Protein AF-A0A0G1Z3A8-F1 (afdb_monomer)

pLDDT: mean 78.62, std 14.17, range [42.78, 93.06]

Secondary structure (DSSP, 8-state):
-HHHHHHHHHHHHHHHHHHHHHHHHHSTTTT---------PPPPHHHHHHHHHHTT--HHHHHHHTT-S-THHHHHHTSTT---PPPHHHHHHHHHHHHHHS-TTTS-TT--HHHHHHHHHHHHHHGGG--

Solvent-accessible surface area (backbone atoms only — not comparable to full-atom values): 7775 Å² total; per-residue (Å²): 122,62,70,65,53,52,54,52,50,53,53,50,52,52,52,52,50,52,50,51,50,51,45,48,72,76,55,58,62,74,76,71,61,63,78,68,78,79,69,82,54,69,63,52,26,65,42,50,45,37,47,35,55,77,68,72,46,56,57,55,58,49,18,54,76,71,71,41,95,50,35,69,54,48,59,40,36,47,33,95,84,38,87,55,78,69,54,53,70,57,34,51,51,52,57,48,54,48,57,72,70,47,46,65,88,78,47,53,87,85,61,50,74,64,56,55,50,55,49,32,50,53,61,52,58,73,59,70,78,80,126

Radius of gyration: 22.79 Å; Cα contacts (8 Å, |Δi|>4): 88; chains: 1; bounding box: 36×79×33 Å

Organism: NCBI:txid1618448

Foldseek 3Di:
DVVVVVVVVVVVVVVVVVVVVVCCVVVVVPVPPPPQPLPLDWDALLLLVLLCVLLVHDLVVLCVQLVHPDSVLNVLRNDPPRPDTDDSSSLVVSLVSSLVSDDCVLPNPPDHSVSSSVSSVVSSVVVVPPD

Structure (mmCIF, N/CA/C/O backbone):
data_AF-A0A0G1Z3A8-F1
#
_entry.id   AF-A0A0G1Z3A8-F1
#
loop_
_atom_site.group_PDB
_atom_site.id
_atom_site.type_symbol
_atom_site.label_atom_id
_atom_site.label_alt_id
_atom_site.label_comp_id
_atom_site.label_asym_id
_atom_site.label_entity_id
_atom_site.label_seq_id
_atom_site.pdbx_PDB_ins_code
_atom_site.Cartn_x
_atom_site.Cartn_y
_atom_site.Cartn_z
_atom_site.occupancy
_atom_site.B_iso_or_equiv
_atom_site.auth_seq_id
_atom_site.auth_comp_id
_atom_site.auth_asym_id
_atom_site.auth_atom_id
_atom_site.pdbx_PDB_model_num
ATOM 1 N N . MET A 1 1 ? -11.407 -59.859 4.821 1.00 58.72 1 MET A N 1
ATOM 2 C CA . MET A 1 1 ? -10.513 -58.675 4.763 1.00 58.72 1 MET A CA 1
ATOM 3 C C . MET A 1 1 ? -11.295 -57.438 4.328 1.00 58.72 1 MET A C 1
ATOM 5 O O . MET A 1 1 ? -10.911 -56.336 4.693 1.00 58.72 1 MET A O 1
ATOM 9 N N . ASP A 1 2 ? -12.411 -57.636 3.625 1.00 67.75 2 ASP A N 1
ATOM 10 C CA . ASP A 1 2 ? -13.247 -56.589 3.036 1.00 67.75 2 ASP A CA 1
ATOM 11 C C . ASP A 1 2 ? -14.025 -55.746 4.060 1.00 67.75 2 ASP A C 1
ATOM 13 O O . ASP A 1 2 ? -14.062 -54.529 3.920 1.00 67.75 2 ASP A O 1
ATOM 17 N N . ASP A 1 3 ? -14.514 -56.329 5.160 1.00 70.62 3 ASP A N 1
ATOM 18 C CA . ASP A 1 3 ? -15.285 -55.575 6.171 1.00 70.62 3 ASP A CA 1
ATOM 19 C C . ASP A 1 3 ? -14.473 -54.465 6.863 1.00 70.62 3 ASP A C 1
ATOM 21 O O . ASP A 1 3 ? -14.992 -53.395 7.185 1.00 70.62 3 ASP A O 1
ATOM 25 N N . LEU A 1 4 ? -13.165 -54.680 7.044 1.00 75.25 4 LEU A N 1
ATOM 26 C CA . LEU A 1 4 ? -12.267 -53.676 7.623 1.00 75.25 4 LEU A CA 1
ATOM 27 C C . LEU A 1 4 ? -11.986 -52.529 6.643 1.00 75.25 4 LEU A C 1
ATOM 29 O O . LEU A 1 4 ? -11.748 -51.397 7.062 1.00 75.25 4 LEU A O 1
ATOM 33 N N . VAL A 1 5 ? -11.991 -52.820 5.341 1.00 76.69 5 VAL A N 1
ATOM 34 C CA . VAL A 1 5 ? -11.789 -51.816 4.290 1.00 76.69 5 VAL A CA 1
ATOM 35 C C . VAL A 1 5 ? -13.043 -50.959 4.145 1.00 76.69 5 VAL A C 1
ATOM 37 O O . VAL A 1 5 ? -12.922 -49.738 4.087 1.00 76.69 5 VAL A O 1
ATOM 40 N N . VAL A 1 6 ? -14.229 -51.572 4.185 1.00 78.69 6 VAL A N 1
ATOM 41 C CA . VAL A 1 6 ? -15.521 -50.870 4.120 1.00 78.69 6 VAL A CA 1
ATOM 42 C C . VAL A 1 6 ? -15.699 -49.938 5.321 1.00 78.69 6 VAL A C 1
ATOM 44 O O . VAL A 1 6 ? -15.944 -48.750 5.138 1.00 78.69 6 VAL A O 1
ATOM 47 N N . SER A 1 7 ? -15.425 -50.416 6.540 1.00 84.25 7 SER A N 1
ATOM 48 C CA . SER A 1 7 ? -15.525 -49.590 7.754 1.00 84.25 7 SER A CA 1
ATOM 49 C C . SER A 1 7 ? -14.572 -48.383 7.749 1.00 84.25 7 SER A C 1
ATOM 51 O O . SER A 1 7 ? -14.941 -47.283 8.176 1.00 84.25 7 SER A O 1
ATOM 53 N N . LYS A 1 8 ? -13.351 -48.545 7.219 1.00 85.62 8 LYS A N 1
ATOM 54 C CA . LYS A 1 8 ? -12.415 -47.422 7.046 1.00 85.62 8 LYS A CA 1
ATOM 55 C C . LYS A 1 8 ? -12.900 -46.428 5.994 1.00 85.62 8 LYS A C 1
ATOM 57 O O . LYS A 1 8 ? -12.698 -45.228 6.172 1.00 85.62 8 LYS A O 1
ATOM 62 N N . LEU A 1 9 ? -13.538 -46.911 4.929 1.00 85.19 9 LEU A N 1
ATOM 63 C CA . LEU A 1 9 ? -14.110 -46.064 3.887 1.00 85.19 9 LEU A CA 1
ATOM 64 C C . LEU A 1 9 ? -15.260 -45.206 4.431 1.00 85.19 9 LEU A C 1
ATOM 66 O O . LEU A 1 9 ? -15.280 -44.000 4.196 1.00 85.19 9 LEU A O 1
ATOM 70 N N . ASP A 1 10 ? -16.154 -45.802 5.222 1.00 89.12 10 ASP A N 1
ATOM 71 C CA . ASP A 1 10 ? -17.280 -45.099 5.851 1.00 89.12 10 ASP A CA 1
ATOM 72 C C . ASP A 1 10 ? -16.799 -44.040 6.850 1.00 89.12 10 ASP A C 1
ATOM 74 O O . ASP A 1 10 ? -17.316 -42.923 6.893 1.00 89.12 10 ASP A O 1
ATOM 78 N N . THR A 1 11 ? -15.743 -44.357 7.604 1.00 88.88 11 THR A N 1
ATOM 79 C CA . THR A 1 11 ? -15.127 -43.411 8.545 1.00 88.88 11 THR A CA 1
ATOM 80 C C . THR A 1 11 ? -14.519 -42.211 7.816 1.00 88.88 11 THR A C 1
ATOM 82 O O . THR A 1 11 ? -14.678 -41.071 8.249 1.00 88.88 11 THR A O 1
ATOM 85 N N . LEU A 1 12 ? -13.847 -42.444 6.684 1.00 88.38 12 LEU A N 1
ATOM 86 C CA . LEU A 1 12 ? -13.284 -41.366 5.868 1.00 88.38 12 LEU A CA 1
ATOM 87 C C . LEU A 1 12 ? -14.377 -40.514 5.214 1.00 88.38 12 LEU A C 1
ATOM 89 O O . LEU A 1 12 ? -14.249 -39.293 5.166 1.00 88.38 12 LEU A O 1
ATOM 93 N N . LEU A 1 13 ? -15.466 -41.132 4.750 1.00 89.56 13 LEU A N 1
ATOM 94 C CA . LEU A 1 13 ? -16.617 -40.414 4.198 1.00 89.56 13 LEU A CA 1
ATOM 95 C C . LEU A 1 13 ? -17.266 -39.491 5.236 1.00 89.56 13 LEU A C 1
ATOM 97 O O . LEU A 1 13 ? -17.567 -38.341 4.913 1.00 89.56 13 LEU A O 1
ATOM 101 N N . ALA A 1 14 ? -17.407 -39.953 6.480 1.00 89.12 14 ALA A N 1
ATOM 102 C CA . ALA A 1 14 ? -17.905 -39.129 7.580 1.00 89.12 14 ALA A CA 1
ATOM 103 C C . ALA A 1 14 ? -16.975 -37.936 7.868 1.00 89.12 14 ALA A C 1
ATOM 105 O O . ALA A 1 14 ? -17.432 -36.799 7.944 1.00 89.12 14 ALA A O 1
ATOM 106 N N . GLN A 1 15 ? -15.657 -38.160 7.916 1.00 88.75 15 GLN A N 1
ATOM 107 C CA . GLN A 1 15 ? -14.683 -37.083 8.139 1.00 88.75 15 GLN A CA 1
ATOM 108 C C . GLN A 1 15 ? -14.678 -36.034 7.017 1.00 88.75 15 GLN A C 1
ATOM 110 O O . GLN A 1 15 ? -14.528 -34.840 7.280 1.00 88.75 15 GLN A O 1
ATOM 115 N N . VAL A 1 16 ? -14.853 -36.454 5.761 1.00 88.88 16 VAL A N 1
ATOM 116 C CA . VAL A 1 16 ? -14.958 -35.527 4.623 1.00 88.88 16 VAL A CA 1
ATOM 117 C C . VAL A 1 16 ? -16.245 -34.701 4.701 1.00 88.88 16 VAL A C 1
ATOM 119 O O . VAL A 1 16 ? -16.223 -33.513 4.366 1.00 88.88 16 VAL A O 1
ATOM 122 N N . ALA A 1 17 ? -17.351 -35.292 5.159 1.00 87.44 17 ALA A N 1
ATOM 123 C CA . ALA A 1 17 ? -18.607 -34.575 5.358 1.00 87.44 17 ALA A CA 1
ATOM 124 C C . ALA A 1 17 ? -18.475 -33.497 6.447 1.00 87.44 17 ALA A C 1
ATOM 126 O O . ALA A 1 17 ? -18.799 -32.336 6.182 1.00 87.44 17 ALA A O 1
ATOM 127 N N . ASP A 1 18 ? -17.891 -33.843 7.596 1.00 87.62 18 ASP A N 1
ATOM 128 C CA . ASP A 1 18 ? -17.659 -32.910 8.706 1.00 87.62 18 ASP A CA 1
ATOM 129 C C . ASP A 1 18 ? -16.737 -31.757 8.296 1.00 87.62 18 ASP A C 1
ATOM 131 O O . ASP A 1 18 ? -17.021 -30.590 8.570 1.00 87.62 18 ASP A O 1
ATOM 135 N N . LEU A 1 19 ? -15.656 -32.052 7.565 1.00 82.19 19 LEU A N 1
ATOM 136 C CA . LEU A 1 19 ? -14.777 -31.016 7.021 1.00 82.19 19 LEU A CA 1
ATOM 137 C C . LEU A 1 19 ? -15.516 -30.118 6.025 1.00 82.19 19 LEU A C 1
ATOM 139 O O . LEU A 1 19 ? -15.319 -28.905 6.031 1.00 82.19 19 LEU A O 1
ATOM 143 N N . SER A 1 20 ? -16.388 -30.674 5.181 1.00 81.62 20 SER A N 1
ATOM 144 C CA . SER A 1 20 ? -17.198 -29.876 4.256 1.00 81.62 20 SER A CA 1
ATOM 145 C C . SER A 1 20 ? -18.143 -28.931 4.999 1.00 81.62 20 SER A C 1
ATOM 147 O O . SER A 1 20 ? -18.291 -27.775 4.600 1.00 81.62 20 SER A O 1
ATOM 149 N N . GLU A 1 21 ? -18.766 -29.391 6.081 1.00 83.50 21 GLU A N 1
ATOM 150 C CA . GLU A 1 21 ? -19.664 -28.582 6.902 1.00 83.50 21 GLU A CA 1
ATOM 151 C C . GLU A 1 21 ? -18.909 -27.520 7.708 1.00 83.50 21 GLU A C 1
ATOM 153 O O . GLU A 1 21 ? -19.313 -26.355 7.724 1.00 83.50 21 GLU A O 1
ATOM 158 N N . TYR A 1 22 ? -17.748 -27.866 8.268 1.00 78.38 22 TYR A N 1
ATOM 159 C CA . TYR A 1 22 ? -16.846 -26.914 8.913 1.00 78.38 22 TYR A CA 1
ATOM 160 C C . TYR A 1 22 ? -16.410 -25.813 7.939 1.00 78.38 22 TYR A C 1
ATOM 162 O O . TYR A 1 22 ? -16.510 -24.625 8.241 1.00 78.38 22 TYR A O 1
ATOM 170 N N . LEU A 1 23 ? -16.009 -26.181 6.718 1.00 76.62 23 LEU A N 1
ATOM 171 C CA . LEU A 1 23 ? -15.638 -25.206 5.697 1.00 76.62 23 LEU A CA 1
ATOM 172 C C . LEU A 1 23 ? -16.852 -24.383 5.233 1.00 76.62 23 LEU A C 1
ATOM 174 O O . LEU A 1 23 ? -16.715 -23.190 5.001 1.00 76.62 23 LEU A O 1
ATOM 178 N N . LYS A 1 24 ? -18.057 -24.952 5.130 1.00 75.88 24 LYS A N 1
ATOM 179 C CA . LYS A 1 24 ? -19.270 -24.180 4.794 1.00 75.88 24 LYS A CA 1
ATOM 180 C C . LYS A 1 24 ? -19.676 -23.209 5.895 1.00 75.88 24 LYS A C 1
ATOM 182 O O . LYS A 1 24 ? -20.167 -22.136 5.583 1.00 75.88 24 LYS A O 1
ATOM 187 N N . THR A 1 25 ? -19.482 -23.561 7.158 1.00 74.00 25 THR A N 1
ATOM 188 C CA . THR A 1 25 ? -19.837 -22.699 8.293 1.00 74.00 25 THR A CA 1
ATOM 189 C C . THR A 1 25 ? -18.790 -21.614 8.533 1.00 74.00 25 THR A C 1
ATOM 191 O O . THR A 1 25 ? -19.152 -20.479 8.823 1.00 74.00 25 THR A O 1
ATOM 194 N N . HIS A 1 26 ? -17.505 -21.919 8.327 1.00 65.25 26 HIS A N 1
ATOM 195 C CA . HIS A 1 26 ? -16.400 -20.999 8.622 1.00 65.25 26 HIS A CA 1
ATOM 196 C C . HIS A 1 26 ? -15.869 -20.249 7.387 1.00 65.25 26 HIS A C 1
ATOM 198 O O . HIS A 1 26 ? -15.294 -19.173 7.521 1.00 65.25 26 HIS A O 1
ATOM 204 N N . LEU A 1 27 ? -16.080 -20.769 6.172 1.00 63.22 27 LEU A N 1
ATOM 205 C CA . LEU A 1 27 ? -15.772 -20.090 4.899 1.00 63.22 27 LEU A CA 1
ATOM 206 C C . LEU A 1 27 ? -17.025 -19.772 4.067 1.00 63.22 27 LEU A C 1
ATOM 208 O O . LEU A 1 27 ? -16.896 -19.257 2.953 1.00 63.22 27 LEU A O 1
ATOM 212 N N . GLY A 1 28 ? -18.228 -20.053 4.579 1.00 52.78 28 GLY A N 1
ATOM 213 C CA . GLY A 1 28 ? -19.504 -19.786 3.902 1.00 52.78 28 GLY A CA 1
ATOM 214 C C . GLY A 1 28 ? -19.777 -18.321 3.607 1.00 52.78 28 GLY A C 1
ATOM 215 O O . GLY A 1 28 ? -20.630 -18.027 2.773 1.00 52.78 28 GLY A O 1
ATOM 216 N N . ASP A 1 29 ? -19.013 -17.410 4.209 1.00 52.22 29 ASP A N 1
ATOM 217 C CA . ASP A 1 29 ? -19.216 -15.976 4.053 1.00 52.22 29 ASP A CA 1
ATOM 218 C C . ASP A 1 29 ? -18.106 -15.267 3.264 1.00 52.22 29 ASP A C 1
ATOM 220 O O . ASP A 1 29 ? -17.783 -14.100 3.480 1.00 52.22 29 ASP A O 1
ATOM 224 N N . LYS A 1 30 ? -17.577 -15.926 2.221 1.00 53.56 30 LYS A N 1
ATOM 225 C CA . LYS A 1 30 ? -16.796 -15.239 1.166 1.00 53.56 30 LYS A CA 1
ATOM 226 C C . LYS A 1 30 ? -17.609 -14.176 0.398 1.00 53.56 30 LYS A C 1
ATOM 228 O O . LYS A 1 30 ? -17.074 -13.534 -0.503 1.00 53.56 30 LYS A O 1
ATOM 233 N N . ARG A 1 31 ? -18.894 -13.980 0.725 1.00 49.91 3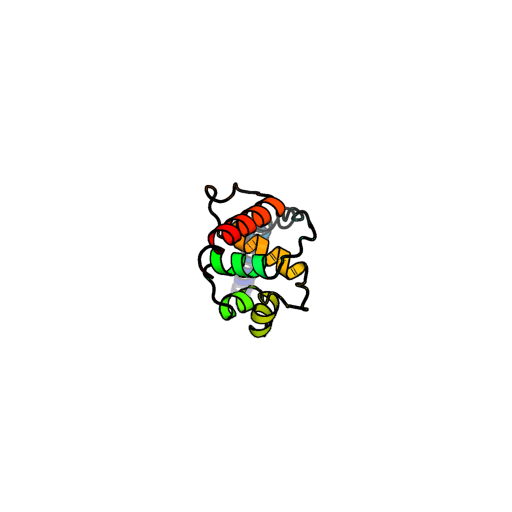1 ARG A N 1
ATOM 234 C CA . ARG A 1 31 ? -19.775 -12.960 0.133 1.00 49.91 31 ARG A CA 1
ATOM 235 C C . ARG A 1 31 ? -19.820 -11.649 0.917 1.00 49.91 31 ARG A C 1
ATOM 237 O O . ARG A 1 31 ? -20.274 -10.660 0.352 1.00 49.91 31 ARG A O 1
ATOM 244 N N . SER A 1 32 ? -19.265 -11.596 2.131 1.00 45.47 32 SER A N 1
ATOM 245 C CA . SER A 1 32 ? -18.981 -10.328 2.814 1.00 45.47 32 SER A CA 1
ATOM 246 C C . SER A 1 32 ? -17.539 -9.855 2.596 1.00 45.47 32 SER A C 1
ATOM 248 O O . SER A 1 32 ? -16.994 -9.088 3.390 1.00 45.47 32 SER A O 1
ATOM 250 N N . ILE A 1 33 ? -16.930 -10.201 1.458 1.00 50.94 33 ILE A N 1
ATOM 251 C CA . ILE A 1 33 ? -16.010 -9.245 0.842 1.00 50.94 33 ILE A CA 1
ATOM 252 C C . ILE A 1 33 ? -16.925 -8.133 0.341 1.00 50.94 33 ILE A C 1
ATOM 254 O O . ILE A 1 33 ? -17.386 -8.162 -0.802 1.00 50.94 33 ILE A O 1
ATOM 258 N N . ARG A 1 34 ? -17.265 -7.181 1.225 1.00 42.78 34 ARG A N 1
ATOM 259 C CA . ARG A 1 34 ? -17.856 -5.919 0.780 1.00 42.78 34 ARG A CA 1
ATOM 260 C C . ARG A 1 34 ? -16.998 -5.485 -0.402 1.00 42.78 34 ARG A C 1
ATOM 262 O O . ARG A 1 34 ? -15.772 -5.516 -0.257 1.00 42.78 34 ARG A O 1
ATOM 269 N N . PRO A 1 35 ? -17.574 -5.163 -1.572 1.00 46.84 35 PRO A N 1
ATOM 270 C CA . PRO A 1 35 ? -16.777 -4.571 -2.624 1.00 46.84 35 PRO A CA 1
ATOM 271 C C . PRO A 1 35 ? -16.151 -3.339 -1.986 1.00 46.84 35 PRO A C 1
ATOM 273 O O . PRO A 1 35 ? -16.862 -2.378 -1.697 1.00 46.84 35 PRO A O 1
ATOM 276 N N . VAL A 1 36 ? -14.851 -3.420 -1.669 1.00 50.69 36 VAL A N 1
ATOM 277 C CA . VAL A 1 36 ? -14.084 -2.272 -1.199 1.00 50.69 36 VAL A CA 1
ATOM 278 C C . VAL A 1 36 ? -14.421 -1.199 -2.217 1.00 50.69 36 VAL A C 1
ATOM 280 O O . VAL A 1 36 ? -14.262 -1.489 -3.414 1.00 50.69 36 VAL A O 1
ATOM 283 N N . PRO A 1 37 ? -15.024 -0.067 -1.803 1.00 47.25 37 PRO A N 1
ATOM 284 C CA . PRO A 1 37 ? -15.475 0.943 -2.738 1.00 47.25 37 PRO A CA 1
ATOM 285 C C . PRO A 1 37 ? -14.279 1.236 -3.624 1.00 47.25 37 PRO A C 1
ATOM 287 O O . PRO A 1 37 ? -13.254 1.698 -3.138 1.00 47.25 37 PRO A O 1
ATOM 290 N N . ARG A 1 38 ? -14.360 0.836 -4.898 1.00 53.88 38 ARG A N 1
ATOM 291 C CA . ARG A 1 38 ? -13.244 0.940 -5.835 1.00 53.88 38 ARG A CA 1
ATOM 292 C C . ARG A 1 38 ? -13.134 2.400 -6.238 1.00 53.88 38 ARG A C 1
ATOM 294 O O . ARG A 1 38 ? -13.401 2.753 -7.386 1.00 53.88 38 ARG A O 1
ATOM 301 N N . LEU A 1 39 ? -12.789 3.266 -5.294 1.00 52.22 39 LEU A N 1
ATOM 302 C CA . LEU A 1 39 ? -12.279 4.569 -5.636 1.00 52.22 39 LEU A CA 1
ATOM 303 C C . LEU A 1 39 ? -10.952 4.293 -6.322 1.00 52.22 39 LEU A C 1
ATOM 305 O O . LEU A 1 39 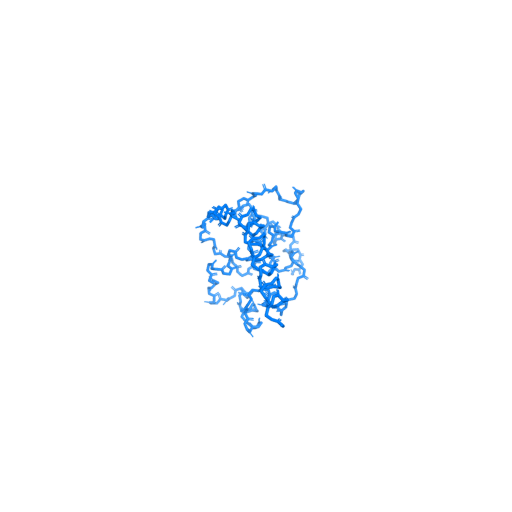? -10.047 3.665 -5.790 1.00 52.22 39 LEU A O 1
ATOM 309 N N . ALA A 1 40 ? -10.896 4.671 -7.590 1.00 60.19 40 ALA A N 1
ATOM 310 C CA . ALA A 1 40 ? -9.736 4.510 -8.441 1.00 60.19 40 ALA A CA 1
ATOM 311 C C . ALA A 1 40 ? -8.637 5.507 -8.042 1.00 60.19 40 ALA A C 1
ATOM 313 O O . ALA A 1 40 ? -8.185 6.291 -8.878 1.00 60.19 40 ALA A O 1
ATOM 314 N N . VAL A 1 41 ? -8.252 5.512 -6.767 1.00 73.50 41 VAL A N 1
ATOM 315 C CA . VAL A 1 41 ? -7.222 6.388 -6.233 1.00 73.50 41 VAL A CA 1
ATOM 316 C C . VAL A 1 41 ? -5.903 5.943 -6.839 1.00 73.50 41 VAL A C 1
ATOM 318 O O . VAL A 1 41 ? -5.477 4.799 -6.698 1.00 73.50 41 VAL A O 1
ATOM 321 N N . ARG A 1 42 ? -5.279 6.849 -7.584 1.00 83.69 42 ARG A N 1
ATOM 322 C CA . ARG A 1 42 ? -3.906 6.672 -8.038 1.00 83.69 42 ARG A CA 1
ATOM 323 C C . ARG A 1 42 ? -3.007 7.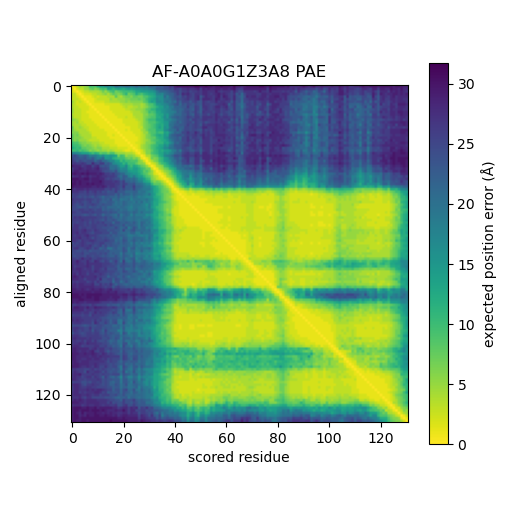380 -7.050 1.00 83.69 42 ARG A C 1
ATOM 325 O O . ARG A 1 42 ? -3.182 8.575 -6.843 1.00 83.69 42 ARG A O 1
ATOM 332 N N . LEU A 1 43 ? -2.059 6.637 -6.495 1.00 85.75 43 LEU A N 1
ATOM 333 C CA . LEU A 1 43 ? -1.058 7.211 -5.609 1.00 85.75 43 LEU A CA 1
ATOM 334 C C . LEU A 1 43 ? 0.002 7.966 -6.415 1.00 85.75 43 LEU A C 1
ATOM 336 O O . LEU A 1 43 ? 0.434 7.498 -7.475 1.00 85.75 43 LEU A O 1
ATOM 340 N N . SER A 1 44 ? 0.412 9.123 -5.906 1.00 88.31 44 SER A N 1
ATOM 341 C CA . SER A 1 44 ? 1.579 9.854 -6.387 1.00 88.31 44 SER A CA 1
ATOM 342 C C . SER A 1 44 ? 2.876 9.134 -5.981 1.00 88.31 44 SER A C 1
ATOM 344 O O . SER A 1 44 ? 2.870 8.333 -5.040 1.00 88.31 44 SER A O 1
ATOM 346 N N . PRO A 1 45 ? 4.009 9.414 -6.650 1.00 89.06 45 PRO A N 1
ATOM 347 C CA . PRO A 1 45 ? 5.322 8.917 -6.237 1.00 89.06 45 PRO A CA 1
ATOM 348 C C . PRO A 1 45 ? 5.640 9.132 -4.755 1.00 89.06 45 PRO A C 1
ATOM 350 O O . PRO A 1 45 ? 6.155 8.240 -4.081 1.00 89.06 45 PRO A O 1
ATOM 353 N N . GLU A 1 46 ? 5.311 10.314 -4.243 1.00 88.38 46 GLU A N 1
ATOM 354 C CA . GLU A 1 46 ? 5.527 10.700 -2.854 1.00 88.38 46 GLU A CA 1
ATOM 355 C C . GLU A 1 46 ? 4.636 9.885 -1.916 1.00 88.38 46 GLU A C 1
ATOM 357 O O . GLU A 1 46 ? 5.127 9.352 -0.926 1.00 88.38 46 GLU A O 1
ATOM 362 N N . GLN A 1 47 ? 3.359 9.700 -2.261 1.00 89.94 47 GLN A N 1
ATOM 363 C CA . GLN A 1 47 ? 2.425 8.901 -1.461 1.00 89.94 47 GLN A CA 1
ATOM 364 C C . GLN A 1 47 ? 2.855 7.428 -1.377 1.00 89.94 47 GLN A C 1
ATOM 366 O O . GLN A 1 47 ? 2.683 6.787 -0.345 1.00 89.94 47 GLN A O 1
ATOM 371 N N . VAL A 1 48 ? 3.458 6.885 -2.437 1.00 90.62 48 VAL A N 1
ATOM 372 C CA . VAL A 1 48 ? 3.988 5.509 -2.452 1.00 90.62 48 VAL A CA 1
ATOM 373 C C . VAL A 1 48 ? 5.193 5.387 -1.536 1.00 90.62 48 VAL A C 1
ATOM 375 O O . VAL A 1 48 ? 5.284 4.434 -0.764 1.00 90.62 48 VAL A O 1
ATOM 378 N N . ARG A 1 49 ? 6.094 6.375 -1.589 1.00 90.38 49 ARG A N 1
ATOM 379 C CA . ARG A 1 49 ? 7.241 6.439 -0.687 1.00 90.38 49 ARG A CA 1
ATOM 380 C C . ARG A 1 49 ? 6.781 6.551 0.766 1.00 90.38 49 ARG A C 1
ATOM 382 O O . ARG A 1 49 ? 7.272 5.799 1.599 1.00 90.38 49 ARG A O 1
ATOM 389 N N . ALA A 1 50 ? 5.820 7.430 1.051 1.00 90.38 50 ALA A N 1
ATOM 390 C CA . ALA A 1 50 ? 5.239 7.583 2.381 1.00 90.38 50 ALA A CA 1
ATOM 391 C C . ALA A 1 50 ? 4.613 6.275 2.873 1.00 90.38 50 ALA A C 1
ATOM 393 O O . ALA A 1 50 ? 4.913 5.837 3.979 1.00 90.38 50 ALA A O 1
ATOM 394 N N . ALA A 1 51 ? 3.826 5.599 2.031 1.00 91.94 51 ALA A N 1
ATOM 395 C CA . ALA A 1 51 ? 3.220 4.317 2.375 1.00 91.94 51 ALA A CA 1
ATOM 396 C C . ALA A 1 51 ? 4.277 3.266 2.732 1.00 91.94 51 ALA A C 1
ATOM 398 O O . ALA A 1 51 ? 4.151 2.585 3.748 1.00 91.94 51 ALA A O 1
ATOM 399 N N . ARG A 1 52 ? 5.355 3.165 1.945 1.00 93.06 52 ARG A N 1
ATOM 400 C CA . ARG A 1 52 ? 6.464 2.255 2.249 1.00 93.06 52 ARG A CA 1
ATOM 401 C C . ARG A 1 52 ? 7.148 2.608 3.577 1.00 93.06 52 ARG A C 1
ATOM 403 O O . ARG A 1 52 ? 7.469 1.701 4.342 1.00 93.06 52 ARG A O 1
ATOM 410 N N . THR A 1 53 ? 7.355 3.895 3.855 1.00 90.94 53 THR A N 1
ATOM 411 C CA . THR A 1 53 ? 7.933 4.366 5.124 1.00 90.94 53 THR A CA 1
ATOM 412 C C . THR A 1 53 ? 7.042 4.015 6.315 1.00 90.94 53 THR A C 1
ATOM 414 O O . THR A 1 53 ? 7.542 3.466 7.292 1.00 90.94 53 THR A O 1
ATOM 417 N N . VAL A 1 54 ? 5.728 4.245 6.218 1.00 90.88 54 VAL A N 1
ATOM 418 C CA . VAL A 1 54 ? 4.739 3.873 7.251 1.00 90.88 54 VAL A CA 1
ATOM 419 C C . VAL A 1 54 ? 4.748 2.364 7.504 1.00 90.88 54 VAL A C 1
ATOM 421 O O . VAL A 1 54 ? 4.704 1.908 8.644 1.00 90.88 54 VAL A O 1
ATOM 424 N N . LEU A 1 55 ? 4.879 1.572 6.440 1.00 90.75 55 LEU A N 1
ATOM 425 C CA . LEU A 1 55 ? 4.994 0.117 6.529 1.00 90.75 55 LEU A CA 1
ATOM 426 C C . LEU A 1 55 ? 6.364 -0.359 7.036 1.00 90.75 55 LEU A C 1
ATOM 428 O O . LEU A 1 55 ? 6.509 -1.544 7.328 1.00 90.75 55 LEU A O 1
ATOM 432 N N . GLN A 1 56 ? 7.340 0.547 7.166 1.00 92.94 56 GLN A N 1
ATOM 433 C CA . GLN A 1 56 ? 8.718 0.271 7.583 1.00 92.94 56 GLN A CA 1
ATOM 434 C C . GLN A 1 56 ? 9.406 -0.788 6.710 1.00 92.94 56 GLN A C 1
ATOM 436 O O . GLN A 1 56 ? 10.158 -1.630 7.195 1.00 92.94 56 GLN A O 1
ATOM 441 N N . MET A 1 57 ? 9.141 -0.753 5.402 1.00 92.88 57 MET A N 1
ATOM 442 C CA . MET A 1 57 ? 9.701 -1.701 4.437 1.00 92.88 57 MET A CA 1
ATOM 443 C C . MET A 1 57 ? 10.798 -1.051 3.587 1.00 92.88 57 MET A C 1
ATOM 445 O O . MET A 1 57 ? 10.741 0.134 3.236 1.00 92.88 57 MET A O 1
ATOM 449 N N . ASP A 1 58 ? 11.793 -1.838 3.189 1.00 92.56 58 ASP A N 1
ATOM 450 C CA . ASP A 1 58 ? 12.674 -1.458 2.086 1.00 92.56 58 ASP A CA 1
ATOM 451 C C . ASP A 1 58 ? 11.976 -1.676 0.727 1.00 92.56 58 ASP A C 1
ATOM 453 O O . ASP A 1 58 ? 10.872 -2.219 0.640 1.00 92.56 58 ASP A O 1
ATOM 457 N N . GLN A 1 59 ? 12.581 -1.197 -0.364 1.00 91.81 59 GLN A N 1
ATOM 458 C CA . GLN A 1 59 ? 11.966 -1.294 -1.697 1.00 91.81 59 GLN A CA 1
ATOM 459 C C . GLN A 1 59 ? 11.814 -2.744 -2.181 1.00 91.81 59 GLN A C 1
ATOM 461 O O . GLN A 1 59 ? 10.925 -3.020 -2.988 1.00 91.81 59 GLN A O 1
ATOM 466 N N . GLN A 1 60 ? 12.671 -3.653 -1.709 1.00 92.00 60 GLN A N 1
ATOM 467 C CA . GLN A 1 60 ? 12.663 -5.062 -2.092 1.00 92.00 60 GLN A CA 1
ATOM 468 C C . GLN A 1 60 ? 11.493 -5.793 -1.429 1.00 92.00 60 GLN A C 1
ATOM 470 O O . GLN A 1 60 ? 10.644 -6.340 -2.128 1.00 92.00 60 GLN A O 1
ATOM 475 N N . SER A 1 61 ? 11.383 -5.702 -0.105 1.00 91.75 61 SER A N 1
ATOM 476 C CA . SER A 1 61 ? 10.296 -6.288 0.685 1.00 91.75 61 SER A CA 1
ATOM 477 C C . SER A 1 61 ? 8.942 -5.728 0.253 1.00 91.75 61 SER A C 1
ATOM 479 O O . SER A 1 61 ? 7.970 -6.462 0.095 1.00 91.75 61 SER A O 1
ATOM 481 N N . PHE A 1 62 ? 8.884 -4.422 -0.022 1.00 92.62 62 PHE A N 1
ATOM 482 C CA . PHE A 1 62 ? 7.672 -3.785 -0.527 1.00 92.62 62 PHE A CA 1
ATOM 483 C C . PHE A 1 62 ? 7.266 -4.321 -1.910 1.00 92.62 62 PHE A C 1
ATOM 485 O O . PHE A 1 62 ? 6.086 -4.552 -2.162 1.00 92.62 62 PHE A O 1
ATOM 492 N N . ALA A 1 63 ? 8.228 -4.570 -2.807 1.00 91.38 63 ALA A N 1
ATOM 493 C CA . ALA A 1 63 ? 7.951 -5.189 -4.102 1.00 91.38 63 ALA A CA 1
ATOM 494 C C . ALA A 1 63 ? 7.452 -6.634 -3.954 1.00 91.38 63 ALA A C 1
ATOM 496 O O . ALA A 1 63 ? 6.501 -7.017 -4.633 1.00 91.38 63 ALA A O 1
ATOM 497 N N . GLU A 1 64 ? 8.053 -7.410 -3.052 1.00 92.00 64 GLU A N 1
ATOM 498 C CA . GLU A 1 64 ? 7.680 -8.803 -2.783 1.00 92.00 64 GLU A CA 1
ATOM 499 C C . GLU A 1 64 ? 6.250 -8.923 -2.253 1.00 92.00 64 GLU A C 1
ATOM 501 O O . GLU A 1 64 ? 5.466 -9.704 -2.791 1.00 92.00 64 GLU A O 1
ATOM 506 N N . VAL A 1 65 ? 5.873 -8.089 -1.279 1.00 90.44 65 VAL A N 1
ATOM 507 C CA . VAL A 1 65 ? 4.502 -8.043 -0.738 1.00 90.44 65 VAL A CA 1
ATOM 508 C C . VAL A 1 65 ? 3.485 -7.677 -1.824 1.00 90.44 65 VAL A C 1
ATOM 510 O O . VAL A 1 65 ? 2.370 -8.196 -1.842 1.00 90.44 65 VAL A O 1
ATOM 513 N N . LEU A 1 66 ? 3.869 -6.817 -2.770 1.00 88.38 66 LEU A N 1
ATOM 514 C CA . LEU A 1 66 ? 3.026 -6.450 -3.908 1.00 88.38 66 LEU A CA 1
ATOM 515 C C . LEU A 1 66 ? 3.053 -7.479 -5.054 1.00 88.38 66 LEU A C 1
ATOM 517 O O . LEU A 1 66 ? 2.350 -7.285 -6.045 1.00 88.38 66 LEU A O 1
ATOM 521 N N . GLY A 1 67 ? 3.839 -8.557 -4.954 1.00 89.50 67 GLY A N 1
ATOM 522 C CA . GLY A 1 67 ? 3.980 -9.565 -6.010 1.00 89.50 67 GLY A CA 1
ATOM 523 C C . GLY A 1 67 ? 4.714 -9.055 -7.256 1.00 89.50 67 GLY A C 1
ATOM 524 O O . GLY A 1 67 ? 4.481 -9.534 -8.366 1.00 89.50 67 GLY A O 1
ATOM 525 N N . ILE A 1 68 ? 5.577 -8.051 -7.103 1.00 88.75 68 ILE A N 1
ATOM 526 C CA . ILE A 1 68 ? 6.322 -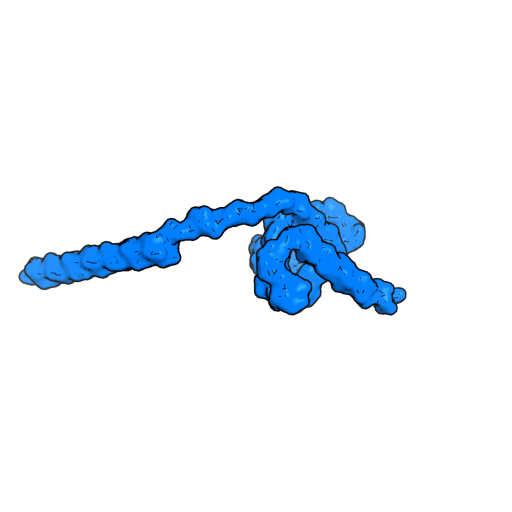7.424 -8.194 1.00 88.75 68 ILE A CA 1
ATOM 527 C C . ILE A 1 68 ? 7.701 -8.080 -8.306 1.00 88.75 68 ILE A C 1
ATOM 529 O O . ILE A 1 68 ? 8.544 -7.943 -7.427 1.00 88.75 68 ILE A O 1
ATOM 533 N N . HIS A 1 69 ? 7.978 -8.716 -9.445 1.00 81.31 69 HIS A N 1
ATOM 534 C CA . HIS A 1 69 ? 9.241 -9.431 -9.688 1.00 81.31 69 HIS A CA 1
ATOM 535 C C . HIS A 1 69 ? 10.503 -8.551 -9.727 1.00 81.31 69 HIS A C 1
ATOM 537 O O . HIS A 1 69 ? 11.618 -9.064 -9.653 1.00 81.31 69 HIS A O 1
ATOM 543 N N . HIS A 1 70 ? 10.359 -7.233 -9.880 1.00 79.69 70 HIS A N 1
ATOM 544 C CA . HIS A 1 70 ? 11.489 -6.314 -9.995 1.00 79.69 70 HIS A CA 1
ATOM 545 C C . HIS A 1 70 ? 11.343 -5.137 -9.030 1.00 79.69 70 HIS A C 1
ATOM 547 O O . HIS A 1 70 ? 10.555 -4.225 -9.292 1.00 79.69 70 HIS A O 1
ATOM 553 N N . ALA A 1 71 ? 12.173 -5.085 -7.984 1.00 75.94 71 ALA A N 1
ATOM 554 C CA . ALA A 1 71 ? 12.214 -3.961 -7.039 1.00 75.94 71 ALA A CA 1
ATOM 555 C C . ALA A 1 71 ? 12.561 -2.613 -7.694 1.00 75.94 71 ALA A C 1
ATOM 557 O O . ALA A 1 71 ? 12.138 -1.551 -7.236 1.00 75.94 71 ALA A O 1
ATOM 558 N N . SER A 1 72 ? 13.236 -2.636 -8.848 1.00 83.69 72 SER A N 1
ATOM 559 C CA . SER A 1 72 ? 13.466 -1.439 -9.666 1.00 83.69 72 SER A CA 1
ATOM 560 C C . SER A 1 72 ? 12.165 -0.765 -10.133 1.00 83.69 72 SER A C 1
ATOM 562 O O . SER A 1 72 ? 12.175 0.425 -10.444 1.00 83.69 72 SER A O 1
ATOM 564 N N . THR A 1 73 ? 11.038 -1.483 -10.135 1.00 87.12 73 THR A N 1
ATOM 565 C CA . THR A 1 73 ? 9.700 -0.931 -10.396 1.00 87.12 73 THR A CA 1
ATOM 566 C C . THR A 1 73 ? 9.268 0.022 -9.286 1.00 87.12 73 THR A C 1
ATOM 568 O O . THR A 1 73 ? 8.868 1.144 -9.585 1.00 87.12 73 THR A O 1
ATOM 571 N N . VAL A 1 74 ? 9.429 -0.377 -8.019 1.00 87.88 74 VAL A N 1
ATOM 572 C CA . VAL A 1 74 ? 9.120 0.468 -6.851 1.00 87.88 74 VAL A CA 1
ATOM 573 C C . VAL A 1 74 ? 10.012 1.707 -6.852 1.00 87.88 74 VAL A C 1
ATOM 575 O O . VAL A 1 74 ? 9.523 2.828 -6.747 1.00 87.88 74 VAL A O 1
ATOM 578 N N . SER A 1 75 ? 11.312 1.531 -7.110 1.00 88.19 75 SER A N 1
ATOM 579 C CA . SER A 1 75 ? 12.249 2.655 -7.240 1.00 88.19 75 SER A CA 1
ATOM 580 C C . SER A 1 75 ? 11.828 3.660 -8.322 1.00 88.19 75 SER A C 1
ATOM 582 O O . SER A 1 75 ? 11.981 4.866 -8.145 1.00 88.19 75 SER A O 1
ATOM 584 N N . ARG A 1 76 ? 11.273 3.196 -9.452 1.00 87.62 76 ARG A N 1
ATOM 585 C CA . ARG A 1 76 ? 10.748 4.081 -10.509 1.00 87.62 76 ARG A CA 1
ATOM 586 C C . ARG A 1 76 ? 9.463 4.786 -10.096 1.00 87.62 76 ARG A C 1
ATOM 588 O O . ARG A 1 76 ? 9.276 5.932 -10.495 1.00 87.62 76 ARG A O 1
ATOM 595 N N . TRP A 1 77 ? 8.598 4.114 -9.342 1.00 88.62 77 TRP A N 1
ATOM 596 C CA . TRP A 1 77 ? 7.367 4.700 -8.825 1.00 88.62 77 TRP A CA 1
ATOM 597 C C . TRP A 1 77 ? 7.637 5.826 -7.836 1.00 88.62 77 TRP A C 1
ATOM 599 O O . TRP A 1 77 ? 6.958 6.834 -7.908 1.00 88.62 77 TRP A O 1
ATOM 609 N N . GLU A 1 78 ? 8.653 5.699 -6.981 1.00 88.00 78 GLU A N 1
ATOM 610 C CA . GLU A 1 78 ? 8.990 6.695 -5.952 1.00 88.00 78 GLU A CA 1
ATOM 611 C C . GLU A 1 78 ? 9.777 7.912 -6.472 1.00 88.00 78 GLU A C 1
ATOM 613 O O . GLU A 1 78 ? 10.109 8.813 -5.697 1.00 88.00 78 GLU A O 1
ATOM 618 N N . ARG A 1 79 ? 10.148 7.960 -7.758 1.00 84.81 79 ARG A N 1
ATOM 619 C CA . ARG A 1 7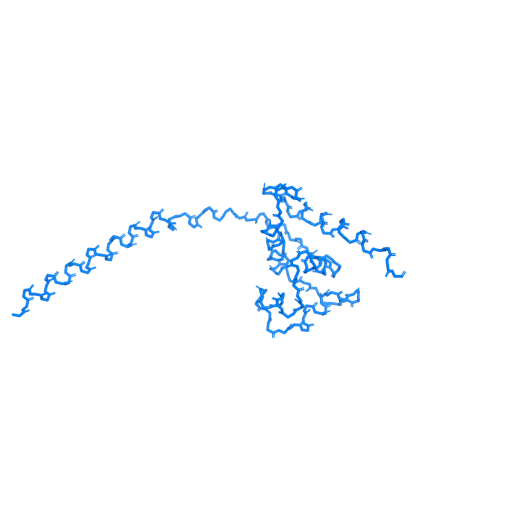9 ? 10.897 9.093 -8.329 1.00 84.81 79 ARG A CA 1
ATOM 620 C C . ARG A 1 79 ? 9.947 10.218 -8.745 1.00 84.81 79 AR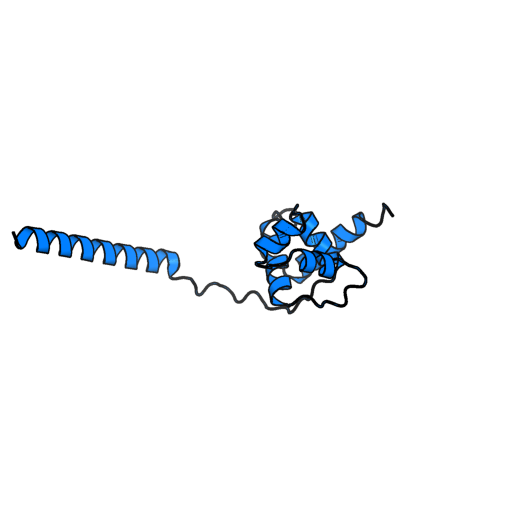G A C 1
ATOM 622 O O . ARG A 1 79 ? 8.985 9.981 -9.465 1.00 84.81 79 ARG A O 1
ATOM 629 N N . ARG A 1 80 ? 10.301 11.460 -8.391 1.00 64.19 80 ARG A N 1
ATOM 630 C CA . ARG A 1 80 ? 9.544 12.699 -8.688 1.00 64.19 80 ARG A CA 1
ATOM 631 C C . ARG A 1 80 ? 9.292 12.934 -10.190 1.00 64.19 80 ARG A C 1
ATOM 633 O O . ARG A 1 80 ? 8.272 13.493 -10.564 1.00 64.19 80 ARG A O 1
ATOM 640 N N . ASN A 1 81 ? 10.183 12.428 -11.051 1.00 62.44 81 ASN A N 1
ATOM 641 C CA . ASN A 1 81 ? 10.049 12.436 -12.520 1.00 62.44 81 ASN A CA 1
ATOM 642 C C . ASN A 1 81 ? 9.549 11.091 -13.089 1.00 62.44 81 ASN A C 1
ATOM 644 O O . ASN A 1 81 ? 9.787 10.766 -14.254 1.00 62.44 81 ASN A O 1
ATOM 648 N N . GLY A 1 82 ? 8.921 10.255 -12.261 1.00 53.81 82 GLY A N 1
ATOM 649 C CA . GLY A 1 82 ? 8.480 8.915 -12.620 1.00 53.81 82 GLY A CA 1
ATOM 650 C C . GLY A 1 82 ? 7.378 8.948 -13.674 1.00 53.81 82 GLY A C 1
ATOM 651 O O . GLY A 1 82 ? 6.198 9.017 -13.358 1.00 53.81 82 GLY A O 1
ATOM 652 N N . ALA A 1 83 ? 7.748 8.802 -14.947 1.00 51.28 83 ALA A N 1
ATOM 653 C CA . ALA A 1 83 ? 6.808 8.596 -16.054 1.00 51.28 83 ALA A CA 1
ATOM 654 C C . ALA A 1 83 ? 5.942 7.321 -15.899 1.00 51.28 83 ALA A C 1
ATOM 656 O O . ALA A 1 83 ? 5.024 7.078 -16.687 1.00 51.28 83 ALA A O 1
ATOM 657 N N . CYS A 1 84 ? 6.235 6.478 -14.903 1.00 62.50 84 CYS A N 1
ATOM 658 C CA . CYS A 1 84 ? 5.555 5.216 -14.676 1.00 62.50 84 CYS A CA 1
ATOM 659 C C . CYS A 1 84 ? 4.316 5.420 -13.800 1.00 62.50 84 CYS A C 1
ATOM 661 O O . CYS A 1 84 ? 4.401 5.615 -12.591 1.00 62.50 84 CYS A O 1
ATOM 663 N N . LYS A 1 85 ? 3.146 5.349 -14.436 1.00 71.62 85 LYS A N 1
ATOM 664 C CA . LYS A 1 85 ? 1.852 5.377 -13.753 1.00 71.62 85 LYS A CA 1
ATOM 665 C C . LYS A 1 85 ? 1.669 4.081 -12.966 1.00 71.62 85 LYS A C 1
ATOM 667 O O . LYS A 1 85 ? 1.671 3.003 -13.561 1.00 71.62 85 LYS A O 1
ATOM 672 N N . ILE A 1 86 ? 1.436 4.191 -11.661 1.00 82.50 86 ILE A N 1
ATOM 673 C CA . ILE A 1 86 ? 1.023 3.043 -10.854 1.00 82.50 86 ILE A CA 1
ATOM 674 C C . ILE A 1 86 ? -0.323 2.514 -11.346 1.00 82.50 86 ILE A C 1
ATOM 676 O O . ILE A 1 86 ? -1.271 3.264 -11.610 1.00 82.50 86 ILE A O 1
ATOM 680 N N . ASN A 1 87 ? -0.397 1.190 -11.478 1.00 82.88 87 ASN A N 1
ATOM 681 C CA . ASN A 1 87 ? -1.651 0.510 -11.752 1.00 82.88 87 ASN A CA 1
ATOM 682 C C . ASN A 1 87 ? -2.558 0.591 -10.514 1.00 82.88 87 ASN A C 1
ATOM 684 O O . ASN A 1 87 ? -2.117 0.341 -9.397 1.00 82.88 87 ASN A O 1
ATOM 688 N N . LYS A 1 88 ? -3.845 0.873 -10.736 1.00 82.75 88 LYS A N 1
ATOM 689 C CA . LYS A 1 88 ? -4.879 0.961 -9.695 1.00 82.75 88 LYS A CA 1
ATOM 690 C C . LYS A 1 88 ? -4.924 -0.271 -8.786 1.00 82.75 88 LYS A C 1
ATOM 692 O O . LYS A 1 88 ? -5.210 -0.130 -7.607 1.00 82.75 88 LYS A O 1
ATOM 697 N N . VAL A 1 89 ? -4.623 -1.459 -9.321 1.00 85.12 89 VAL A N 1
ATOM 698 C CA . VAL A 1 89 ? -4.552 -2.695 -8.522 1.00 85.12 89 VAL A CA 1
ATOM 699 C C . VAL A 1 89 ? -3.534 -2.543 -7.393 1.00 85.12 89 VAL A C 1
ATOM 701 O O . VAL A 1 89 ? -3.880 -2.754 -6.238 1.00 85.12 89 VAL A O 1
ATOM 704 N N . TYR A 1 90 ? -2.321 -2.083 -7.708 1.00 88.62 90 TYR A N 1
ATOM 705 C CA . TYR A 1 90 ? -1.282 -1.876 -6.704 1.00 88.62 90 TYR A CA 1
ATOM 706 C C . TYR A 1 90 ? -1.619 -0.725 -5.758 1.00 88.62 90 TYR A C 1
ATOM 708 O O . TYR A 1 90 ? -1.387 -0.860 -4.566 1.00 88.62 90 TYR A O 1
ATOM 716 N N . SER A 1 91 ? -2.217 0.371 -6.241 1.00 88.12 91 SER A N 1
ATOM 717 C CA . SER A 1 91 ? -2.674 1.452 -5.351 1.00 88.12 91 SER A CA 1
ATOM 718 C C . SER A 1 91 ? -3.646 0.947 -4.284 1.00 88.12 91 SER A C 1
ATOM 720 O O . SER A 1 91 ? -3.479 1.267 -3.112 1.00 88.12 91 SER A O 1
ATOM 722 N N . ASN A 1 92 ? -4.608 0.103 -4.662 1.00 87.06 92 ASN A N 1
ATOM 723 C CA . ASN A 1 92 ? -5.566 -0.461 -3.712 1.00 87.06 92 ASN A CA 1
ATOM 724 C C . ASN A 1 92 ? -4.892 -1.395 -2.704 1.00 87.06 92 ASN A C 1
ATOM 726 O O . ASN A 1 92 ? -5.193 -1.326 -1.512 1.00 87.06 92 ASN A O 1
ATOM 730 N N . THR A 1 93 ? -3.968 -2.242 -3.166 1.00 89.75 93 THR A N 1
ATOM 731 C CA . THR A 1 93 ? -3.205 -3.129 -2.279 1.00 89.75 93 THR A CA 1
ATOM 732 C C . THR A 1 93 ? -2.384 -2.317 -1.282 1.00 89.75 93 THR A C 1
ATOM 734 O O . THR A 1 93 ? -2.468 -2.568 -0.087 1.00 89.75 93 THR A O 1
ATOM 737 N N . ILE A 1 94 ? -1.669 -1.286 -1.742 1.00 91.06 94 ILE A N 1
ATOM 738 C CA . ILE A 1 94 ? -0.876 -0.398 -0.881 1.00 91.06 94 ILE A CA 1
ATOM 739 C C . ILE A 1 94 ? -1.763 0.265 0.179 1.00 91.06 94 ILE A C 1
ATOM 741 O O . ILE A 1 94 ? -1.443 0.221 1.362 1.00 91.06 94 ILE A O 1
ATOM 745 N N . LEU A 1 95 ? -2.905 0.833 -0.219 1.00 89.38 95 LEU A N 1
ATOM 746 C CA . LEU A 1 95 ? -3.829 1.482 0.715 1.00 89.38 95 LEU A CA 1
ATOM 747 C C . LEU A 1 95 ? -4.466 0.509 1.716 1.00 89.38 95 LEU A C 1
ATOM 749 O O . LEU A 1 95 ? -4.893 0.937 2.788 1.00 89.38 95 LEU A O 1
ATOM 753 N N . THR A 1 96 ? -4.580 -0.768 1.356 1.00 88.81 96 THR A N 1
ATOM 754 C CA . THR A 1 96 ? -5.072 -1.821 2.253 1.00 88.81 96 THR A CA 1
ATOM 755 C C . THR A 1 96 ? -4.002 -2.172 3.279 1.00 88.81 96 THR A C 1
ATOM 757 O O . THR A 1 96 ? -4.276 -2.115 4.470 1.00 88.81 96 THR A O 1
ATOM 760 N N . LEU A 1 97 ? -2.765 -2.408 2.833 1.00 89.38 97 LEU A N 1
ATOM 761 C CA . LEU A 1 97 ? -1.631 -2.703 3.715 1.00 89.38 97 LEU A CA 1
ATOM 762 C C . LEU A 1 97 ? -1.385 -1.579 4.724 1.00 89.38 97 LEU A C 1
ATOM 764 O O . LEU A 1 97 ? -1.162 -1.842 5.900 1.00 89.38 97 LEU A O 1
ATOM 768 N N . VAL A 1 98 ? -1.455 -0.318 4.279 1.00 89.50 98 VAL A N 1
ATOM 769 C CA . VAL A 1 98 ? -1.335 0.835 5.183 1.00 89.50 98 VAL A CA 1
ATOM 770 C C . VAL A 1 98 ? -2.454 0.807 6.226 1.00 89.50 98 VAL A C 1
ATOM 772 O O . VAL A 1 98 ? -2.166 0.920 7.409 1.00 89.50 98 VAL A O 1
ATOM 775 N N . ARG A 1 99 ? -3.710 0.572 5.825 1.00 87.25 99 ARG A N 1
ATOM 776 C CA . ARG A 1 99 ? -4.837 0.444 6.766 1.00 87.25 99 ARG A CA 1
ATOM 777 C C . ARG A 1 99 ? -4.653 -0.674 7.786 1.00 87.25 99 ARG A C 1
ATOM 779 O O . ARG A 1 99 ? -5.018 -0.487 8.933 1.00 87.25 99 ARG A O 1
ATOM 786 N N . GLU A 1 100 ? -4.113 -1.814 7.370 1.00 86.31 100 GLU A N 1
ATOM 787 C CA . GLU A 1 100 ? -3.857 -2.954 8.259 1.00 86.31 100 GLU A CA 1
ATOM 788 C C . GLU A 1 100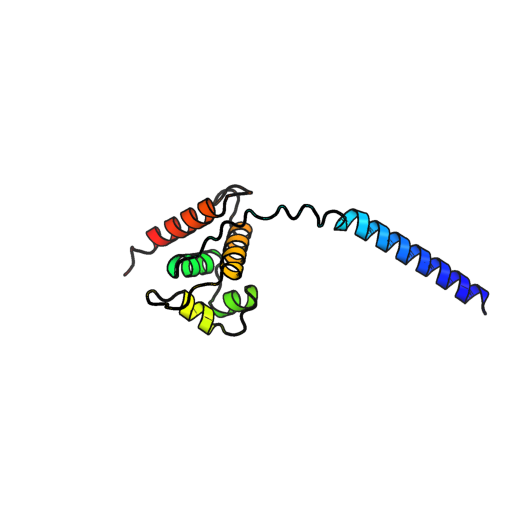 ? -2.717 -2.687 9.249 1.00 86.31 100 GLU A C 1
ATOM 790 O O . GLU A 1 100 ? -2.680 -3.284 10.322 1.00 86.31 100 GLU A O 1
ATOM 795 N N . LYS A 1 101 ? -1.776 -1.809 8.889 1.00 86.81 101 LYS A N 1
ATOM 796 C CA . LYS A 1 101 ? -0.647 -1.434 9.743 1.00 86.81 101 LYS A CA 1
ATOM 797 C C . LYS A 1 101 ? -0.999 -0.342 10.752 1.00 86.81 101 LYS A C 1
ATOM 799 O O . LYS A 1 101 ? -0.420 -0.338 11.837 1.00 86.81 101 LYS A O 1
ATOM 804 N N . LEU A 1 102 ? -1.874 0.587 10.373 1.00 85.19 102 LEU A N 1
ATOM 805 C CA . LEU A 1 102 ? -2.285 1.710 11.212 1.00 85.19 102 LEU A CA 1
ATOM 806 C C . LEU A 1 102 ? -3.189 1.240 12.356 1.00 85.19 102 LEU A C 1
ATOM 808 O O . LEU A 1 102 ? -4.009 0.336 12.194 1.00 85.19 102 LEU A O 1
ATOM 812 N N . THR A 1 103 ? -3.026 1.860 13.521 1.00 80.69 103 THR A N 1
ATOM 813 C CA . THR A 1 103 ? -3.874 1.601 14.688 1.00 80.69 103 THR A CA 1
ATOM 814 C C . THR A 1 103 ? -5.143 2.455 14.639 1.00 80.69 103 THR A C 1
ATOM 816 O O . THR A 1 103 ? -5.214 3.418 13.876 1.00 80.69 103 THR A O 1
ATOM 819 N N . GLU A 1 104 ? -6.145 2.147 15.474 1.00 73.06 104 GLU A N 1
ATOM 820 C CA . GLU A 1 104 ? -7.365 2.971 15.569 1.00 73.06 104 GLU A CA 1
ATOM 821 C C . GLU A 1 104 ? -7.088 4.417 16.014 1.00 73.06 104 GLU A C 1
ATOM 823 O O . GLU A 1 104 ? -7.891 5.305 15.723 1.00 73.06 104 GLU A O 1
ATOM 828 N N . GLU A 1 105 ? -5.958 4.656 16.691 1.00 72.06 105 GLU A N 1
ATOM 829 C CA . GLU A 1 105 ? -5.500 5.996 17.072 1.00 72.06 105 GLU A CA 1
ATOM 830 C C . GLU A 1 105 ? -4.973 6.790 15.869 1.00 72.06 105 GLU A C 1
ATOM 832 O O . GLU A 1 105 ? -5.185 8.000 15.797 1.00 72.06 105 GLU A O 1
ATOM 837 N N . ASP A 1 106 ? -4.333 6.119 14.906 1.00 77.94 106 ASP A N 1
ATOM 838 C CA . ASP A 1 106 ? -3.814 6.750 13.689 1.00 77.94 106 ASP A CA 1
ATOM 839 C C . ASP A 1 106 ? -4.930 7.010 12.671 1.00 77.94 106 ASP A C 1
ATOM 841 O O . ASP A 1 106 ? -4.996 8.070 12.046 1.00 77.94 106 ASP A O 1
ATOM 845 N N . LEU A 1 107 ? -5.804 6.016 12.478 1.00 80.75 107 LEU A N 1
ATOM 846 C CA . LEU A 1 107 ? -6.912 6.063 11.534 1.00 80.75 107 LEU A CA 1
ATOM 847 C C . LEU A 1 107 ? -8.061 5.178 12.051 1.00 80.75 107 LEU A C 1
ATOM 849 O O . LEU A 1 107 ? -7.848 3.991 12.302 1.00 80.75 107 LEU A O 1
ATOM 853 N N . PRO A 1 108 ? -9.304 5.684 12.144 1.00 76.44 108 PRO A N 1
ATOM 854 C CA . PRO A 1 108 ? -10.416 4.882 12.643 1.00 76.44 108 PRO A CA 1
ATOM 855 C C . PRO A 1 108 ? -10.681 3.659 11.752 1.00 76.44 108 PRO A C 1
ATOM 857 O O . PRO A 1 108 ? -10.612 3.737 10.519 1.00 76.44 108 PRO A O 1
ATOM 860 N N . THR A 1 109 ? -11.055 2.534 12.370 1.00 73.81 109 THR A N 1
ATOM 861 C CA . THR A 1 109 ? -11.412 1.300 11.656 1.00 73.81 109 THR A CA 1
ATOM 862 C C . THR A 1 109 ? -12.481 1.568 10.594 1.00 73.81 109 THR A C 1
ATOM 864 O O . THR A 1 109 ? -13.536 2.141 10.863 1.00 73.81 109 THR A O 1
ATOM 867 N N . GLY A 1 110 ? -12.211 1.148 9.355 1.00 73.62 110 GLY A N 1
ATOM 868 C CA . GLY A 1 110 ? -13.097 1.406 8.214 1.00 73.62 110 GLY A CA 1
ATOM 869 C C . GLY A 1 110 ? -12.912 2.778 7.559 1.00 73.62 110 GLY A C 1
ATOM 870 O O . GLY A 1 110 ? -13.749 3.181 6.747 1.00 73.62 110 GLY A O 1
ATOM 871 N N . ALA A 1 111 ? -11.820 3.483 7.868 1.00 78.44 111 ALA A N 1
ATOM 872 C CA . ALA A 1 111 ? -11.437 4.711 7.191 1.00 78.44 111 ALA A CA 1
ATOM 873 C C . ALA A 1 111 ? -11.460 4.569 5.658 1.00 78.44 111 ALA A C 1
ATOM 875 O O . ALA A 1 111 ? -11.027 3.572 5.067 1.00 78.44 111 ALA A O 1
ATOM 876 N N . SER A 1 112 ? -11.989 5.609 5.014 1.00 85.50 112 SER A N 1
ATOM 877 C CA . SER A 1 112 ? -12.071 5.685 3.558 1.00 85.50 112 SER A CA 1
ATOM 878 C C . SER A 1 112 ? -10.683 5.768 2.919 1.00 85.50 112 SER A C 1
ATOM 880 O O . SER A 1 112 ? -9.750 6.293 3.523 1.00 85.50 112 SER A O 1
ATOM 882 N N . ASP A 1 113 ? -10.558 5.344 1.659 1.00 85.06 113 ASP A N 1
ATOM 883 C CA . ASP A 1 113 ? -9.320 5.490 0.878 1.00 85.06 113 ASP A CA 1
ATOM 884 C C . ASP A 1 113 ? -8.799 6.934 0.893 1.00 85.06 113 ASP A C 1
ATOM 886 O O . ASP A 1 113 ? -7.596 7.156 0.975 1.00 85.06 113 ASP A O 1
ATOM 890 N N . LYS A 1 114 ? -9.710 7.916 0.875 1.00 86.50 114 LYS A N 1
ATOM 891 C CA . LYS A 1 114 ? -9.366 9.334 0.981 1.00 86.50 114 LYS A CA 1
ATOM 892 C C . LYS A 1 114 ? -8.697 9.665 2.317 1.00 86.50 114 LYS A C 1
ATOM 894 O O . LYS A 1 114 ? -7.693 10.354 2.310 1.00 86.50 114 LYS A O 1
ATOM 899 N N . ALA A 1 115 ? -9.216 9.159 3.434 1.00 86.88 115 ALA A N 1
ATOM 900 C CA . ALA A 1 115 ? -8.629 9.415 4.750 1.00 86.88 115 ALA A CA 1
ATOM 901 C C . ALA A 1 115 ? -7.208 8.841 4.861 1.00 86.88 115 ALA A C 1
ATOM 903 O O . ALA A 1 115 ? -6.326 9.481 5.420 1.00 86.88 115 ALA A O 1
ATOM 904 N N . VAL A 1 116 ? -6.967 7.668 4.265 1.00 87.00 116 VAL A N 1
ATOM 905 C CA . VAL A 1 116 ? -5.622 7.075 4.200 1.00 87.00 116 VAL A CA 1
ATOM 906 C C . VAL A 1 116 ? -4.685 7.938 3.354 1.00 87.00 116 VAL A C 1
ATOM 908 O O . VAL A 1 116 ? -3.539 8.147 3.728 1.00 87.00 116 VAL A O 1
ATOM 911 N N . VAL A 1 117 ? -5.157 8.447 2.213 1.00 87.56 117 VAL A N 1
ATOM 912 C CA . VAL A 1 117 ? -4.367 9.351 1.362 1.00 87.56 117 VAL A CA 1
ATOM 913 C C . VAL A 1 117 ? -4.050 10.654 2.085 1.00 87.56 117 VAL A C 1
ATOM 915 O O . VAL A 1 117 ? -2.895 11.063 2.083 1.00 87.56 117 VAL A O 1
ATOM 918 N N . ASP A 1 118 ? -5.043 11.266 2.729 1.00 88.50 118 ASP A N 1
ATOM 919 C CA . ASP A 1 118 ? -4.876 12.506 3.488 1.00 88.50 118 ASP A CA 1
ATOM 920 C C . ASP A 1 118 ? -3.857 12.297 4.639 1.00 88.50 118 ASP A C 1
ATOM 922 O O . ASP A 1 118 ? -3.012 13.158 4.879 1.00 88.50 118 ASP A O 1
ATOM 926 N N . TYR A 1 119 ? -3.851 11.120 5.284 1.00 89.25 119 TYR A N 1
ATOM 927 C CA . TYR A 1 119 ? -2.820 10.726 6.257 1.00 89.25 119 TYR A CA 1
ATOM 928 C C . TYR A 1 119 ? -1.429 10.575 5.622 1.00 89.25 119 TYR A C 1
ATOM 930 O O . TYR A 1 119 ? -0.438 11.089 6.135 1.00 89.25 119 TYR A O 1
ATOM 938 N N . LEU A 1 120 ? -1.319 9.902 4.473 1.00 88.38 120 LEU A N 1
ATOM 939 C CA . LEU A 1 120 ? -0.036 9.800 3.767 1.00 88.38 120 LEU A CA 1
ATOM 940 C C . LEU A 1 120 ? 0.492 11.184 3.364 1.00 88.38 120 LEU A C 1
ATOM 942 O O . LEU A 1 120 ? 1.700 11.408 3.380 1.00 88.38 120 LEU A O 1
ATOM 946 N N . GLU A 1 121 ? -0.395 12.118 3.024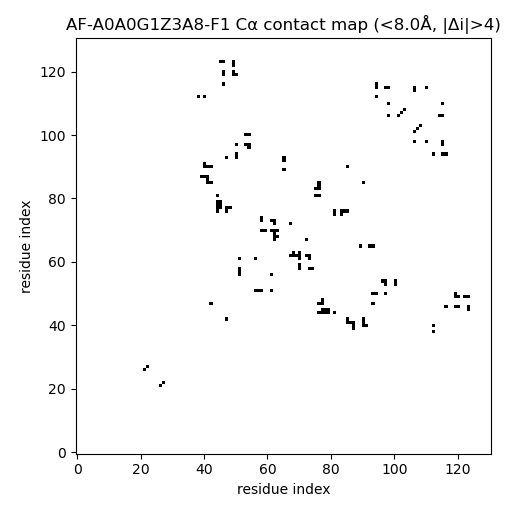 1.00 87.19 121 GLU A N 1
ATOM 947 C CA . GLU A 1 121 ? -0.044 13.507 2.738 1.00 87.19 121 GLU A CA 1
ATOM 948 C C . GLU A 1 121 ? 0.422 14.267 3.981 1.00 87.19 121 GLU A C 1
ATOM 950 O O . GLU A 1 121 ? 1.391 15.019 3.873 1.00 87.19 121 GLU A O 1
ATOM 955 N N . SER A 1 122 ? -0.175 14.048 5.159 1.00 86.38 122 SER A N 1
ATOM 956 C CA . SER A 1 122 ? 0.316 14.670 6.397 1.00 86.38 122 SER A CA 1
ATOM 957 C C . SER A 1 122 ? 1.714 14.173 6.765 1.00 86.38 122 SER A C 1
ATOM 959 O O . SER A 1 122 ? 2.583 14.985 7.069 1.00 86.38 122 SER A O 1
ATOM 961 N N . VAL A 1 123 ? 1.980 12.870 6.614 1.00 84.44 123 VAL A N 1
ATOM 962 C CA . VAL A 1 123 ? 3.318 12.284 6.836 1.00 84.44 123 VAL A CA 1
ATOM 963 C C . VAL A 1 123 ? 4.369 12.885 5.888 1.00 84.44 123 VAL A C 1
ATOM 965 O O . VAL A 1 123 ? 5.540 13.015 6.241 1.00 84.44 123 VAL A O 1
ATOM 968 N N . LEU A 1 124 ? 3.972 13.288 4.676 1.00 80.56 124 LEU A N 1
ATOM 969 C CA . LEU A 1 124 ? 4.865 13.953 3.722 1.00 80.56 124 LEU A CA 1
ATOM 970 C C . LEU A 1 124 ? 5.195 15.405 4.095 1.00 80.56 124 LEU A C 1
ATOM 972 O O . LEU A 1 124 ? 6.234 15.908 3.662 1.00 80.56 124 LEU A O 1
ATOM 976 N N . VAL A 1 125 ? 4.328 16.094 4.844 1.00 69.75 125 VAL A N 1
ATOM 977 C CA . VAL A 1 125 ? 4.575 17.475 5.294 1.00 69.75 125 VAL A CA 1
ATOM 978 C C . VAL A 1 125 ? 5.683 17.504 6.342 1.00 69.75 125 VAL A C 1
ATOM 980 O O . VAL A 1 125 ? 6.564 18.357 6.248 1.00 69.75 125 VAL A O 1
ATOM 983 N N . ASP A 1 126 ? 5.712 16.520 7.242 1.00 59.03 126 ASP A N 1
ATOM 984 C CA . ASP A 1 126 ? 6.744 16.407 8.280 1.00 59.03 126 ASP A CA 1
AT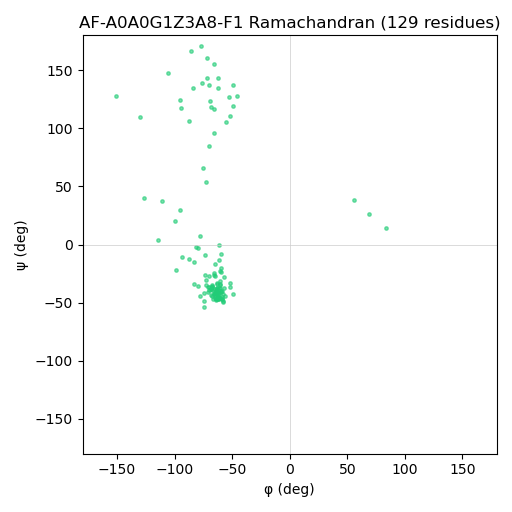OM 985 C C . ASP A 1 126 ? 8.144 16.136 7.697 1.00 59.03 126 ASP A C 1
ATOM 987 O O . ASP A 1 126 ? 9.154 16.513 8.283 1.00 59.03 126 ASP A O 1
ATOM 991 N N . TYR A 1 127 ? 8.220 15.561 6.492 1.00 54.22 127 TYR A N 1
ATOM 992 C CA . TYR A 1 127 ? 9.481 15.257 5.804 1.00 54.22 127 TYR A CA 1
ATOM 993 C C . TYR A 1 127 ? 10.102 16.431 5.032 1.00 54.22 127 TYR A C 1
ATOM 995 O O . TYR A 1 127 ? 11.265 16.356 4.645 1.00 54.22 127 TYR A O 1
ATOM 1003 N N . LYS A 1 128 ? 9.364 17.519 4.776 1.00 52.53 128 LYS A N 1
ATOM 1004 C CA . LYS A 1 128 ? 9.877 18.676 4.012 1.00 52.53 128 LYS A CA 1
ATOM 1005 C C . LYS A 1 128 ? 10.793 19.611 4.819 1.00 52.53 128 LYS A C 1
ATOM 1007 O O . LYS A 1 128 ? 11.143 20.675 4.314 1.00 52.53 128 LYS A O 1
ATOM 1012 N N . GLY A 1 129 ? 11.156 19.238 6.046 1.00 48.03 129 GLY A N 1
ATOM 1013 C CA . GLY A 1 129 ? 12.048 20.008 6.916 1.00 48.03 129 GLY A CA 1
ATOM 1014 C C . GLY A 1 129 ? 13.548 19.741 6.740 1.00 48.03 129 GLY A C 1
ATOM 1015 O O . GLY A 1 129 ? 14.329 20.535 7.251 1.00 48.03 129 GLY A O 1
ATOM 1016 N N . ASP A 1 130 ? 13.943 18.685 6.018 1.00 44.38 130 ASP A N 1
ATOM 1017 C CA . ASP A 1 130 ? 15.331 18.182 5.989 1.00 44.38 130 ASP A CA 1
ATOM 1018 C C . ASP A 1 130 ? 15.924 18.043 4.563 1.00 44.38 130 ASP A C 1
ATOM 1020 O O . ASP A 1 130 ? 16.626 17.073 4.275 1.00 44.38 130 ASP A O 1
ATOM 1024 N N . ASP A 1 131 ? 15.655 18.996 3.662 1.00 47.12 131 ASP A N 1
ATOM 1025 C CA . ASP A 1 131 ? 16.412 19.163 2.398 1.00 47.12 131 ASP A CA 1
ATOM 1026 C C . ASP A 1 131 ? 17.147 20.517 2.372 1.00 47.12 131 ASP A C 1
ATOM 1028 O O . ASP A 1 131 ? 16.477 21.565 2.542 1.00 47.12 131 ASP A O 1
#

Mean predicted aligned error: 13.43 Å

InterPro domains:
  IPR001387 Cro/C1-type, helix-turn-helix domain [cd00093] (46-79)
  IPR010982 Lambda repressor-like, DNA-binding domain superfamily [G3DSA:1.10.260.40] (40-103)
  IPR010982 Lambda repressor-like, DNA-binding domain superfamily [SSF47413] (45-86)

Sequence (131 aa):
MDDLVVSKLDTLLAQVADLSEYLKTHLGDKRSIRPVPRLAVRLSPEQVRAARTVLQMDQQSFAEVLGIHHASTVSRWERRNGACKINKVYSNTILTLVREKLTEEDLPTGASDKAVVDYLESVLVDYKGDD

Nearest PDB structures (foldseek):
  7ezy-assembly1_B  TM=5.699E-01  e=3.131E-01  Oceanimonas smirnovii
  7vjo-assembly1_B  TM=5.548E-01  e=3.901E-01  Pectobacterium phage ZF40